Protein AF-A0A1Q6PUZ4-F1 (afdb_monomer_lite)

pLDDT: mean 75.25, std 16.0, range [45.25, 96.81]

Secondary structure (DSSP, 8-state):
--S-S-----------HHHHHHHHHHHHHHHHHHHHHHHHHHHHHHHHHB-HHHHHTT--SSS-SSB--HHHHHHHH-HHHHHHHHHHHHHHHHHHHHHHHHHHHHHHHHHHGGGS---TTS-----SSS--SSSSTTS--

Sequence (141 aa):
MAKKEAEVHGIRIKETRADRTFNVLNLIFWMIVLFITLYPLWLVLIASVSDPDAVLAGEVLFWPKGFSLMGYEAVFQHSELWQSYLNSIIYTVLGSALSVIVSLAAAYHHQSGRDAHHPPFAGGVPVLPYGLGRGIHHLLR

Foldseek 3Di:
DDDPPPCPPPPPPPQDPVNVVVVVVVVVVVVVVCCVVVQVVVLVVLCQQADVVCVVVVVSRPHHDHGDNVSVVVCVVDPVNVVVVVVVVVCVVVVVVVVVVVLVVLVVVLVVVVVPDDPPPPSPDPPPPDPDDDPCPVVPD

Structure (mmCIF, N/CA/C/O backbone):
data_AF-A0A1Q6PUZ4-F1
#
_entry.id   AF-A0A1Q6PUZ4-F1
#
loop_
_atom_site.group_PDB
_atom_site.id
_atom_site.type_symbol
_atom_site.label_atom_id
_atom_site.label_alt_id
_atom_site.label_comp_id
_atom_site.label_asym_id
_atom_site.label_entity_id
_atom_site.label_seq_id
_atom_site.pdbx_PDB_ins_code
_atom_site.Cartn_x
_atom_site.Cartn_y
_atom_site.Cartn_z
_atom_site.occupancy
_atom_site.B_iso_or_equiv
_atom_site.auth_seq_id
_atom_site.auth_comp_id
_atom_site.auth_asym_id
_atom_site.auth_atom_id
_atom_site.pdbx_PDB_model_num
ATOM 1 N N . MET A 1 1 ? 4.317 35.729 -43.020 1.00 45.25 1 MET A N 1
ATOM 2 C CA . MET A 1 1 ? 5.284 35.380 -41.956 1.00 45.25 1 MET A CA 1
ATOM 3 C C . MET A 1 1 ? 4.545 34.738 -40.768 1.00 45.25 1 MET A C 1
ATOM 5 O O . MET A 1 1 ? 4.806 35.059 -39.626 1.00 45.25 1 MET A O 1
ATOM 9 N N . ALA A 1 2 ? 3.442 34.011 -40.986 1.00 48.00 2 ALA A N 1
ATOM 10 C CA . ALA A 1 2 ? 3.404 32.613 -41.448 1.00 48.00 2 ALA A CA 1
ATOM 11 C C . ALA A 1 2 ? 3.943 31.670 -40.356 1.00 48.00 2 ALA A C 1
ATOM 13 O O . ALA A 1 2 ? 5.072 31.216 -40.439 1.00 48.00 2 ALA A O 1
ATOM 14 N N . LYS A 1 3 ? 3.222 31.485 -39.241 1.00 50.09 3 LYS A N 1
ATOM 15 C CA . LYS A 1 3 ? 2.253 30.379 -39.017 1.00 50.09 3 LYS A CA 1
ATOM 16 C C . LYS A 1 3 ? 2.786 28.957 -39.314 1.00 50.09 3 LYS A C 1
ATOM 18 O O . LYS A 1 3 ? 1.998 28.026 -39.399 1.00 50.09 3 LYS A O 1
ATOM 23 N N . LYS A 1 4 ? 4.100 28.783 -39.487 1.00 50.03 4 LYS A N 1
ATOM 24 C CA . LYS A 1 4 ? 4.721 27.534 -39.956 1.00 50.03 4 LYS A CA 1
ATOM 25 C C . LYS A 1 4 ? 5.570 26.813 -38.901 1.00 50.03 4 LYS A C 1
ATOM 27 O O . LYS A 1 4 ? 6.095 25.750 -39.188 1.00 50.03 4 LYS A O 1
ATOM 32 N N . GLU A 1 5 ? 5.663 27.344 -37.683 1.00 52.22 5 GLU A N 1
ATOM 33 C CA . GLU A 1 5 ? 6.452 26.734 -36.596 1.00 52.22 5 GLU A CA 1
ATOM 34 C C . GLU A 1 5 ? 5.611 25.880 -35.629 1.00 52.22 5 GLU A C 1
ATOM 36 O O . GLU A 1 5 ? 6.155 25.203 -34.766 1.00 52.22 5 GLU A O 1
ATOM 41 N N . ALA A 1 6 ? 4.282 25.861 -35.787 1.00 54.69 6 ALA A N 1
ATOM 42 C CA . ALA A 1 6 ? 3.367 25.120 -34.912 1.00 54.69 6 ALA A CA 1
ATOM 43 C C . ALA A 1 6 ? 2.948 23.744 -35.458 1.00 54.69 6 ALA A C 1
ATOM 45 O O . ALA A 1 6 ? 2.044 23.118 -34.913 1.00 54.69 6 ALA A O 1
ATOM 46 N N . GLU A 1 7 ? 3.583 23.256 -36.524 1.00 52.28 7 GLU A N 1
ATOM 47 C CA . GLU A 1 7 ? 3.402 21.874 -36.969 1.00 52.28 7 GLU A CA 1
ATOM 48 C C . GLU A 1 7 ? 4.551 21.027 -36.418 1.00 52.28 7 GLU A C 1
ATOM 50 O O . GLU A 1 7 ? 5.387 20.492 -37.144 1.00 52.28 7 GLU A O 1
ATOM 55 N N . VAL A 1 8 ? 4.592 20.933 -35.083 1.00 56.78 8 VAL A N 1
ATOM 56 C CA . VAL A 1 8 ? 5.233 19.810 -34.397 1.00 56.78 8 VAL A CA 1
ATOM 57 C C . VAL A 1 8 ? 4.693 18.570 -35.089 1.00 56.78 8 VAL A C 1
ATOM 59 O O . VAL A 1 8 ? 3.487 18.327 -35.051 1.00 56.78 8 VAL A O 1
ATOM 62 N N . HIS A 1 9 ? 5.572 17.855 -35.792 1.00 52.47 9 HIS A N 1
ATOM 63 C CA . HIS A 1 9 ? 5.291 16.592 -36.458 1.00 52.47 9 HIS A CA 1
ATOM 64 C C . HIS A 1 9 ? 4.789 15.591 -35.409 1.00 52.47 9 HIS A C 1
ATOM 66 O O . HIS A 1 9 ? 5.531 14.777 -34.865 1.00 52.47 9 HIS A O 1
ATOM 72 N N . GLY A 1 10 ? 3.502 15.684 -35.088 1.00 56.84 10 GLY A N 1
ATOM 73 C CA . GLY A 1 10 ? 2.773 14.662 -34.380 1.00 56.84 10 GLY A CA 1
ATOM 74 C C . GLY A 1 10 ? 2.713 13.495 -35.337 1.00 56.84 10 GLY A C 1
ATOM 75 O O . GLY A 1 10 ? 1.932 13.514 -36.288 1.00 56.84 10 GLY A O 1
ATOM 76 N N . ILE A 1 11 ? 3.579 12.510 -35.121 1.00 62.62 11 ILE A N 1
ATOM 77 C CA . ILE A 1 11 ? 3.507 11.236 -35.819 1.00 62.62 11 ILE A CA 1
ATOM 78 C C . ILE A 1 11 ? 2.120 10.666 -35.504 1.00 62.62 11 ILE A C 1
ATOM 80 O O . ILE A 1 11 ? 1.897 10.072 -34.453 1.00 62.62 11 ILE A O 1
ATOM 84 N N . ARG A 1 12 ? 1.148 10.887 -36.398 1.00 64.00 12 ARG A N 1
ATOM 85 C CA . ARG A 1 12 ? -0.123 10.165 -36.387 1.00 64.00 12 ARG A CA 1
ATOM 86 C C . ARG A 1 12 ? 0.198 8.753 -36.845 1.00 64.00 12 ARG A C 1
ATOM 88 O O . ARG A 1 12 ? 0.068 8.432 -38.025 1.00 64.00 12 ARG A O 1
ATOM 95 N N . ILE A 1 13 ? 0.660 7.930 -35.904 1.00 69.06 13 ILE A N 1
ATOM 96 C CA . ILE A 1 13 ? 0.709 6.482 -36.068 1.00 69.06 13 ILE A CA 1
ATOM 97 C C . ILE A 1 13 ? -0.725 6.074 -36.401 1.00 69.06 13 ILE A C 1
ATOM 99 O O . ILE A 1 13 ? -1.645 6.222 -35.595 1.00 69.06 13 ILE A O 1
ATOM 103 N N . LYS A 1 14 ? -0.946 5.673 -37.650 1.00 64.19 14 LYS A N 1
ATOM 104 C CA . LYS A 1 14 ? -2.245 5.187 -38.090 1.00 64.19 14 LYS A CA 1
ATOM 105 C C . LYS A 1 14 ? -2.391 3.811 -37.459 1.00 64.19 14 LYS A C 1
ATOM 107 O O . LYS A 1 14 ? -1.725 2.887 -37.903 1.00 64.19 14 LYS A O 1
ATOM 112 N N . GLU A 1 15 ? -3.202 3.715 -36.408 1.00 65.31 15 GLU A N 1
ATOM 113 C CA . GLU A 1 15 ? -3.478 2.452 -35.719 1.00 65.31 15 GLU A CA 1
ATOM 114 C C . GLU A 1 15 ? -3.809 1.375 -36.755 1.00 65.31 15 GLU A C 1
ATOM 116 O O . GLU A 1 15 ? -4.801 1.469 -37.494 1.00 65.31 15 GLU A O 1
ATOM 121 N N . THR A 1 16 ? -2.943 0.371 -36.849 1.00 81.00 16 THR A N 1
ATOM 122 C CA . THR A 1 16 ? -3.195 -0.790 -37.690 1.00 81.00 16 THR A CA 1
ATOM 123 C C . THR A 1 16 ? -4.389 -1.530 -37.091 1.00 81.00 16 THR A C 1
ATOM 125 O O . THR A 1 16 ? -4.614 -1.505 -35.882 1.00 81.00 16 THR A O 1
ATOM 128 N N . ARG A 1 17 ? -5.196 -2.222 -37.909 1.00 78.69 17 ARG A N 1
ATOM 129 C CA . ARG A 1 17 ? -6.310 -3.040 -37.380 1.00 78.69 17 ARG A CA 1
ATOM 130 C C . ARG A 1 17 ? -5.832 -4.040 -36.314 1.00 78.69 17 ARG A C 1
ATOM 132 O O . ARG A 1 17 ? -6.566 -4.302 -35.369 1.00 78.69 17 ARG A O 1
ATOM 139 N N . ALA A 1 18 ? -4.597 -4.523 -36.453 1.00 85.06 18 ALA A N 1
ATOM 140 C CA . ALA A 1 18 ? -3.907 -5.334 -35.458 1.00 85.06 18 ALA A CA 1
ATOM 141 C C . ALA A 1 18 ? -3.683 -4.585 -34.130 1.00 85.06 18 ALA A C 1
ATOM 143 O O . ALA A 1 18 ? -4.028 -5.129 -33.084 1.00 85.06 18 ALA A O 1
ATOM 144 N N . ASP A 1 19 ? -3.205 -3.336 -34.168 1.00 85.94 19 ASP A N 1
ATOM 145 C CA . ASP A 1 19 ? -2.965 -2.509 -32.973 1.00 85.94 19 ASP A CA 1
ATOM 146 C C . ASP A 1 19 ? -4.263 -2.274 -32.193 1.00 85.94 19 ASP A C 1
ATOM 148 O O . ASP A 1 19 ? -4.310 -2.465 -30.979 1.00 85.94 19 ASP A O 1
ATOM 152 N N . ARG A 1 20 ? -5.363 -1.975 -32.899 1.00 85.44 20 ARG A N 1
ATOM 153 C CA . ARG A 1 20 ? -6.673 -1.777 -32.263 1.00 85.44 20 ARG A CA 1
ATOM 154 C C . ARG A 1 20 ? -7.191 -3.055 -31.599 1.00 85.44 20 ARG A C 1
ATOM 156 O O . ARG A 1 20 ? -7.692 -2.992 -30.479 1.00 85.44 20 ARG A O 1
ATOM 163 N N . THR A 1 21 ? -7.093 -4.207 -32.265 1.00 89.88 21 THR A N 1
ATOM 164 C CA . THR A 1 21 ? -7.512 -5.492 -31.677 1.00 89.88 21 THR A CA 1
ATOM 165 C C . THR A 1 21 ? -6.643 -5.861 -30.478 1.00 89.88 21 THR A C 1
ATOM 167 O O . THR A 1 21 ? -7.178 -6.269 -29.449 1.00 89.88 21 THR A O 1
ATOM 170 N N . PHE A 1 22 ? -5.326 -5.668 -30.571 1.00 91.25 22 PHE A N 1
ATOM 171 C CA . PHE A 1 22 ? -4.403 -5.902 -29.465 1.00 91.25 22 PHE A CA 1
ATOM 172 C C . PHE A 1 22 ? -4.717 -5.004 -28.264 1.00 91.25 22 PHE A C 1
ATOM 174 O O . PHE A 1 22 ? -4.795 -5.489 -27.138 1.00 91.25 22 PHE A O 1
ATOM 181 N N . ASN A 1 23 ? -4.983 -3.717 -28.498 1.00 91.50 23 ASN A N 1
ATOM 182 C CA . ASN A 1 23 ? -5.312 -2.775 -27.436 1.00 91.50 23 ASN A CA 1
ATOM 183 C C . ASN A 1 23 ? -6.636 -3.131 -26.736 1.00 91.50 23 ASN A C 1
ATOM 185 O O . ASN A 1 23 ? -6.711 -3.108 -25.511 1.00 91.50 23 ASN A O 1
ATOM 189 N N . VAL A 1 24 ? -7.664 -3.546 -27.488 1.00 94.00 24 VAL A N 1
ATOM 190 C CA . VAL A 1 24 ? -8.938 -4.012 -26.909 1.00 94.00 24 VAL A CA 1
ATOM 191 C C . VAL A 1 24 ? -8.745 -5.282 -26.077 1.00 94.00 24 VAL A C 1
ATOM 193 O O . VAL A 1 24 ? -9.264 -5.363 -24.967 1.00 94.00 24 VAL A O 1
ATOM 196 N N . LEU A 1 25 ? -7.980 -6.259 -26.572 1.00 95.25 25 LEU A N 1
ATOM 197 C CA . LEU A 1 25 ? -7.683 -7.483 -25.820 1.00 95.25 25 LEU A CA 1
ATOM 198 C C . LEU A 1 25 ? -6.898 -7.186 -24.538 1.00 95.25 25 LEU A C 1
ATOM 200 O O . LEU A 1 25 ? -7.239 -7.706 -23.479 1.00 95.25 25 LEU A O 1
ATOM 204 N N . ASN A 1 26 ? -5.892 -6.315 -24.617 1.00 95.12 26 ASN A N 1
ATOM 205 C CA . ASN A 1 26 ? -5.122 -5.873 -23.461 1.00 95.12 26 ASN A CA 1
ATOM 206 C C . ASN A 1 26 ? -6.007 -5.131 -22.447 1.00 95.12 26 ASN A C 1
ATOM 208 O O . ASN A 1 26 ? -5.919 -5.391 -21.252 1.00 95.12 26 ASN A O 1
ATOM 212 N N . LEU A 1 27 ? -6.910 -4.260 -22.905 1.00 95.06 27 LEU A N 1
ATOM 213 C CA . LEU A 1 27 ? -7.863 -3.580 -22.030 1.00 95.06 27 LEU A CA 1
ATOM 214 C C . LEU A 1 27 ? -8.770 -4.581 -21.304 1.00 95.06 27 LEU A C 1
ATOM 216 O O . LEU A 1 27 ? -8.934 -4.482 -20.093 1.00 95.06 27 LEU A O 1
ATOM 220 N N . ILE A 1 28 ? -9.323 -5.566 -22.018 1.00 96.44 28 ILE A N 1
ATOM 221 C CA . ILE A 1 28 ? -10.149 -6.622 -21.414 1.00 96.44 28 ILE A CA 1
ATOM 222 C C . ILE A 1 28 ? -9.337 -7.419 -20.387 1.00 96.44 28 ILE A C 1
ATOM 224 O O . ILE A 1 28 ? -9.830 -7.685 -19.293 1.00 96.44 28 ILE A O 1
ATOM 228 N N . PHE A 1 29 ? -8.086 -7.755 -20.703 1.00 96.25 29 PHE A N 1
ATOM 229 C CA . PHE A 1 29 ? -7.186 -8.435 -19.776 1.00 96.25 29 PHE A CA 1
ATOM 230 C C . PHE A 1 29 ? -6.981 -7.628 -18.485 1.00 96.25 29 PHE A C 1
ATOM 232 O O . PHE A 1 29 ? -7.201 -8.158 -17.395 1.00 96.25 29 PHE A O 1
ATOM 239 N N . TRP A 1 30 ? -6.656 -6.335 -18.587 1.00 96.00 30 TRP A N 1
ATOM 240 C CA . TRP A 1 30 ? -6.512 -5.463 -17.417 1.00 96.00 30 TRP A CA 1
ATOM 241 C C . TRP A 1 30 ? -7.814 -5.308 -16.628 1.00 96.00 30 TRP A C 1
ATOM 243 O O . TRP A 1 30 ? -7.776 -5.314 -15.400 1.00 96.00 30 TRP A O 1
ATOM 253 N N . MET A 1 31 ? -8.966 -5.238 -17.303 1.00 96.06 31 MET A N 1
ATOM 254 C CA . MET A 1 31 ? -10.274 -5.211 -16.640 1.00 96.06 31 MET A CA 1
ATOM 255 C C . MET A 1 31 ? -10.519 -6.486 -15.823 1.00 96.06 31 MET A C 1
ATOM 257 O O . MET A 1 31 ? -10.957 -6.401 -14.680 1.00 96.06 31 MET A O 1
ATOM 261 N N . ILE A 1 32 ? -10.202 -7.665 -16.363 1.00 96.06 32 ILE A N 1
ATOM 262 C CA . ILE A 1 32 ? -10.350 -8.939 -15.642 1.00 96.06 32 ILE A CA 1
ATOM 263 C C . ILE A 1 32 ? -9.432 -8.977 -14.414 1.00 96.06 32 ILE A C 1
ATOM 265 O O . ILE A 1 32 ? -9.886 -9.300 -13.317 1.00 96.06 32 ILE A O 1
ATOM 269 N N . VAL A 1 33 ? -8.159 -8.603 -14.572 1.00 95.62 33 VAL A N 1
ATOM 270 C CA . VAL A 1 33 ? -7.192 -8.543 -13.461 1.00 95.62 33 VAL A CA 1
ATOM 271 C C . VAL A 1 33 ? -7.660 -7.574 -12.370 1.00 95.62 33 VAL A C 1
ATOM 273 O O . VAL A 1 33 ? -7.569 -7.885 -11.178 1.00 95.62 33 VAL A O 1
ATOM 276 N N . LEU A 1 34 ? -8.220 -6.426 -12.759 1.00 95.56 34 LEU A N 1
ATOM 277 C CA . LEU A 1 34 ? -8.802 -5.468 -11.826 1.00 95.56 34 LEU A CA 1
ATOM 278 C C . LEU A 1 34 ? -9.947 -6.100 -11.029 1.00 95.56 34 LEU A C 1
ATOM 280 O O . LEU A 1 34 ? -9.946 -6.012 -9.809 1.00 95.56 34 LEU A O 1
ATOM 284 N N . PHE A 1 35 ? -10.891 -6.786 -11.676 1.00 94.94 35 PHE A N 1
ATOM 285 C CA . PHE A 1 35 ? -12.000 -7.433 -10.966 1.00 94.94 35 PHE A CA 1
ATOM 286 C C . PHE A 1 35 ? -11.530 -8.529 -10.001 1.00 94.94 35 PHE A C 1
ATOM 288 O O . PHE A 1 35 ? -12.029 -8.601 -8.878 1.00 94.94 35 PHE A O 1
ATOM 295 N N . ILE A 1 36 ? -10.550 -9.344 -10.401 1.00 94.81 36 ILE A N 1
ATOM 296 C CA . ILE A 1 36 ? -10.000 -10.419 -9.558 1.00 94.81 36 ILE A CA 1
ATOM 297 C C . ILE A 1 36 ? -9.332 -9.856 -8.299 1.00 94.81 36 ILE A C 1
ATOM 299 O O . ILE A 1 36 ? -9.449 -10.448 -7.231 1.00 94.81 36 ILE A O 1
ATOM 303 N N . THR A 1 37 ? -8.642 -8.720 -8.405 1.00 93.25 37 THR A N 1
ATOM 304 C CA . THR A 1 37 ? -7.968 -8.088 -7.258 1.00 93.25 37 THR A CA 1
ATOM 305 C C . THR A 1 37 ? -8.912 -7.227 -6.418 1.00 93.25 37 THR A C 1
ATOM 307 O O . THR A 1 37 ? -8.782 -7.188 -5.196 1.00 93.25 37 THR A O 1
ATOM 310 N N . LEU A 1 38 ? -9.900 -6.578 -7.039 1.00 92.62 38 LEU A N 1
ATOM 311 C CA . LEU A 1 38 ? -10.858 -5.712 -6.355 1.00 92.62 38 LEU A CA 1
ATOM 312 C C . LEU A 1 38 ? -11.897 -6.505 -5.552 1.00 92.62 38 LEU A C 1
ATOM 314 O O . LEU A 1 38 ? -12.308 -6.049 -4.489 1.00 92.62 38 LEU A O 1
ATOM 318 N N . TYR A 1 39 ? -12.299 -7.693 -6.016 1.00 86.75 39 TYR A N 1
ATOM 319 C CA . TYR A 1 39 ? -13.268 -8.542 -5.315 1.00 86.75 39 TYR A CA 1
ATOM 320 C C . TYR A 1 39 ? -12.859 -8.902 -3.869 1.00 86.75 39 TYR A C 1
ATOM 322 O O . TYR A 1 39 ? -13.635 -8.616 -2.955 1.00 86.75 39 TYR A O 1
ATOM 330 N N . PRO A 1 40 ? -11.660 -9.460 -3.596 1.00 88.12 40 PRO A N 1
ATOM 331 C CA . PRO A 1 40 ? -11.241 -9.745 -2.225 1.00 88.12 40 PRO A CA 1
ATOM 332 C C . PRO A 1 40 ? -11.042 -8.468 -1.397 1.00 88.12 40 PRO A C 1
ATOM 334 O O . PRO A 1 40 ? -11.374 -8.461 -0.216 1.00 88.12 40 PRO A O 1
ATOM 337 N N . LEU A 1 41 ? -10.571 -7.370 -2.003 1.00 88.25 41 LEU A N 1
ATOM 338 C CA . LEU A 1 41 ? -10.469 -6.066 -1.332 1.00 88.25 41 LEU A CA 1
ATOM 339 C C . LEU A 1 41 ? -11.838 -5.565 -0.854 1.00 88.25 41 LEU A C 1
ATOM 341 O O . LEU A 1 41 ? -11.971 -5.110 0.279 1.00 88.25 41 LEU A O 1
ATOM 345 N N . TRP A 1 42 ? -12.861 -5.688 -1.699 1.00 85.94 42 TRP A N 1
ATOM 346 C CA . TRP A 1 42 ? -14.233 -5.323 -1.366 1.00 85.94 42 TRP A CA 1
ATOM 347 C C . TRP A 1 42 ? -14.782 -6.154 -0.202 1.00 85.94 42 TRP A C 1
ATOM 349 O O . TRP A 1 42 ? -15.362 -5.595 0.727 1.00 85.94 42 TRP A O 1
ATOM 359 N N . LEU A 1 43 ? -14.540 -7.468 -0.199 1.00 84.19 43 LEU A N 1
ATOM 360 C CA . LEU A 1 43 ? -14.942 -8.341 0.907 1.00 84.19 43 LEU A CA 1
ATOM 361 C C . LEU A 1 43 ? -14.264 -7.955 2.226 1.00 84.19 43 LEU A C 1
ATOM 363 O O . LEU A 1 43 ? -14.936 -7.899 3.252 1.00 84.19 43 LEU A O 1
ATOM 367 N N . VAL A 1 44 ? -12.965 -7.637 2.203 1.00 84.50 44 VAL A N 1
ATOM 368 C CA . VAL A 1 44 ? -12.230 -7.197 3.401 1.00 84.50 44 VAL A CA 1
ATOM 369 C C . VAL A 1 44 ? -12.792 -5.882 3.948 1.00 84.50 44 VAL A C 1
ATOM 371 O O . VAL A 1 44 ? -12.936 -5.753 5.160 1.00 84.50 44 VAL A O 1
ATOM 374 N N . LEU A 1 45 ? -13.163 -4.931 3.082 1.00 83.50 45 LEU A N 1
ATOM 375 C CA . LEU A 1 45 ? -13.765 -3.658 3.500 1.00 83.50 45 LEU A CA 1
ATOM 376 C C . LEU A 1 45 ? -15.154 -3.830 4.122 1.00 83.50 45 LEU A C 1
ATOM 378 O O . LEU A 1 45 ? -15.473 -3.181 5.115 1.00 83.50 45 LEU A O 1
ATOM 382 N N . ILE A 1 46 ? -15.997 -4.693 3.552 1.00 80.75 46 ILE A N 1
ATOM 383 C CA . ILE A 1 46 ? -17.317 -4.959 4.135 1.00 80.75 46 ILE A CA 1
ATOM 384 C C . ILE A 1 46 ? -17.159 -5.711 5.460 1.00 80.75 46 ILE A C 1
ATOM 386 O O . ILE A 1 46 ? -17.826 -5.371 6.438 1.00 80.75 46 ILE A O 1
ATOM 390 N N . ALA A 1 47 ? -16.262 -6.697 5.514 1.00 79.00 47 ALA A N 1
ATOM 391 C CA . ALA A 1 47 ? -15.985 -7.452 6.729 1.00 79.00 47 ALA A CA 1
ATOM 392 C C . ALA A 1 47 ? -15.408 -6.568 7.845 1.00 79.00 47 ALA A C 1
ATOM 394 O O . ALA A 1 47 ? -15.769 -6.759 8.998 1.00 79.00 47 ALA A O 1
ATOM 395 N N . SER A 1 48 ? -14.576 -5.568 7.529 1.00 78.00 4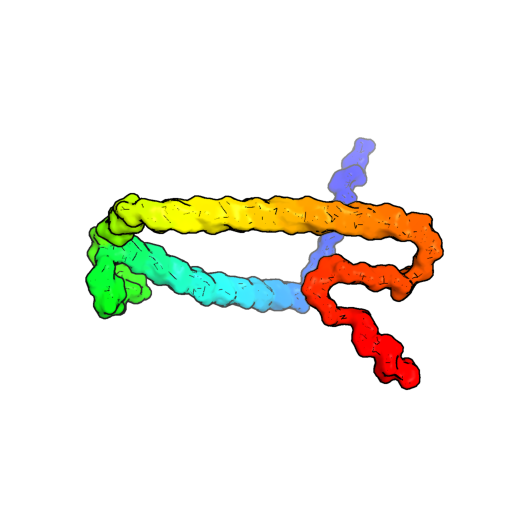8 SER A N 1
ATOM 396 C CA . SER A 1 48 ? -13.988 -4.690 8.550 1.00 78.00 48 SER A CA 1
ATOM 397 C C . SER A 1 48 ? -15.000 -3.757 9.221 1.00 78.00 48 SER A C 1
ATOM 399 O O . SER A 1 48 ? -14.747 -3.285 10.322 1.00 78.00 48 SER A O 1
ATOM 401 N N . VAL A 1 49 ? -16.129 -3.475 8.564 1.00 76.44 49 VAL A N 1
ATOM 402 C CA . VAL A 1 49 ? -17.205 -2.596 9.065 1.00 76.44 49 VAL A CA 1
ATOM 403 C C . VAL A 1 49 ? -18.385 -3.395 9.648 1.00 76.44 49 VAL A C 1
ATOM 405 O O . VAL A 1 49 ? -19.268 -2.832 10.302 1.00 76.44 49 VAL A O 1
ATOM 408 N N . SER A 1 50 ? -18.421 -4.705 9.398 1.00 75.75 50 SER A N 1
ATOM 409 C CA . SER A 1 50 ? -19.486 -5.592 9.867 1.00 75.75 50 SER A CA 1
ATOM 410 C C . SER A 1 50 ? -19.173 -6.163 11.248 1.00 75.75 50 SER A C 1
ATOM 412 O O . SER A 1 50 ? -18.019 -6.215 11.671 1.00 75.75 50 SER A O 1
ATOM 414 N N . ASP A 1 51 ? -20.210 -6.613 11.948 1.00 73.06 51 ASP A N 1
ATOM 415 C CA . ASP A 1 51 ? -20.051 -7.243 13.255 1.00 73.06 51 ASP A CA 1
ATOM 416 C C . ASP A 1 51 ? -19.174 -8.515 13.185 1.00 73.06 51 ASP A C 1
ATOM 418 O O . ASP A 1 51 ? -19.407 -9.351 12.303 1.00 73.06 51 ASP A O 1
ATOM 422 N N . PRO A 1 52 ? -18.174 -8.688 14.078 1.00 67.25 52 PRO A N 1
ATOM 423 C CA . PRO A 1 52 ? -17.288 -9.852 14.069 1.00 67.25 52 PRO A CA 1
ATOM 424 C C . PRO A 1 52 ? -18.044 -11.184 14.084 1.00 67.25 52 PRO A C 1
ATOM 426 O O . PRO A 1 52 ? -17.649 -12.114 13.379 1.00 67.25 52 PRO A O 1
ATOM 429 N N . ASP A 1 53 ? -19.160 -11.266 14.815 1.00 68.12 53 ASP A N 1
ATOM 430 C CA . ASP A 1 53 ? -19.966 -12.487 14.906 1.00 68.12 53 ASP A CA 1
ATOM 431 C C . ASP A 1 53 ? -20.704 -12.771 13.586 1.00 68.12 53 ASP A C 1
ATOM 433 O O . ASP A 1 53 ? -20.813 -13.923 13.157 1.00 68.12 53 ASP A O 1
ATOM 437 N N . ALA A 1 54 ? -21.139 -11.723 12.876 1.00 63.97 54 ALA A N 1
ATOM 438 C CA . ALA A 1 54 ? -21.767 -11.833 11.558 1.00 63.97 54 ALA A CA 1
ATOM 439 C C . ALA A 1 54 ? -20.758 -12.187 10.447 1.00 63.97 54 ALA A C 1
ATOM 441 O O . ALA A 1 54 ? -21.102 -12.901 9.500 1.00 63.97 54 ALA A O 1
ATOM 442 N N . VAL A 1 55 ? -19.504 -11.731 10.571 1.00 68.12 55 VAL A N 1
ATOM 443 C CA . VAL A 1 55 ? -18.394 -12.103 9.676 1.00 68.12 55 VAL A CA 1
ATOM 444 C C . VAL A 1 55 ? -18.007 -13.570 9.875 1.00 68.12 55 VAL A C 1
ATOM 446 O O . VAL A 1 55 ? -17.868 -14.299 8.892 1.00 68.12 55 VAL A O 1
ATOM 449 N N . LEU A 1 56 ? -17.891 -14.029 11.127 1.00 64.69 56 LEU A N 1
ATOM 450 C CA . LEU A 1 56 ? -17.576 -15.423 11.466 1.00 64.69 56 LEU A CA 1
ATOM 451 C C . LEU A 1 56 ? -18.688 -16.399 11.052 1.00 64.69 56 LEU A C 1
ATOM 453 O O . LEU A 1 56 ? -18.396 -17.527 10.657 1.00 64.69 56 LEU A O 1
ATOM 457 N N . ALA A 1 57 ? -19.947 -15.955 11.079 1.00 71.56 57 ALA A N 1
ATOM 458 C CA . ALA A 1 57 ? -21.094 -16.722 10.594 1.00 71.56 57 ALA A CA 1
ATOM 459 C C . ALA A 1 57 ? -21.164 -16.843 9.055 1.00 71.56 57 ALA A C 1
ATOM 461 O O . ALA A 1 57 ? -22.001 -17.580 8.536 1.00 71.56 57 ALA A O 1
ATOM 462 N N . GLY A 1 58 ? -20.297 -16.147 8.307 1.00 62.66 58 GLY A N 1
ATOM 463 C CA . GLY A 1 58 ? -20.227 -16.240 6.844 1.00 62.66 58 GLY A CA 1
ATOM 464 C C . GLY A 1 58 ? -21.378 -15.551 6.102 1.00 62.66 58 GLY A C 1
ATOM 465 O O . GLY A 1 58 ? -21.570 -15.789 4.911 1.00 62.66 58 GLY A O 1
ATOM 466 N N . GLU A 1 59 ? -22.150 -14.687 6.769 1.00 63.94 59 GLU A N 1
ATOM 467 C CA . GLU A 1 59 ? -23.318 -14.031 6.161 1.00 63.94 59 GLU A CA 1
ATOM 468 C C . GLU A 1 59 ? -22.977 -12.776 5.334 1.00 63.94 59 GLU A C 1
ATOM 470 O O . GLU A 1 59 ? -23.849 -12.195 4.677 1.00 63.94 59 GLU A O 1
ATOM 475 N N . VAL A 1 60 ? -21.711 -12.353 5.340 1.00 61.91 60 VAL A N 1
ATOM 476 C CA . VAL A 1 60 ? -21.236 -11.103 4.732 1.00 61.91 60 VAL A CA 1
ATOM 477 C C . VAL A 1 60 ? -20.683 -11.370 3.324 1.00 61.91 60 VAL A C 1
ATOM 479 O O . VAL A 1 60 ? -19.480 -11.336 3.090 1.00 61.91 60 VAL A O 1
ATOM 482 N N . LEU A 1 61 ? -21.572 -11.695 2.376 1.00 61.81 61 LEU A N 1
ATOM 483 C CA . LEU A 1 61 ? -21.183 -12.051 0.995 1.00 61.81 61 LEU A CA 1
ATOM 484 C C . LEU A 1 61 ? -21.258 -10.885 -0.003 1.00 61.81 61 LEU A C 1
ATOM 486 O O . LEU A 1 61 ? -20.432 -10.795 -0.905 1.00 61.81 61 LEU A O 1
ATOM 490 N N . PHE A 1 62 ? -22.241 -9.992 0.141 1.00 59.03 62 PHE A N 1
ATOM 491 C CA . PHE A 1 62 ? -22.429 -8.855 -0.775 1.00 59.03 62 PHE A CA 1
ATOM 492 C C . PHE A 1 62 ? -22.822 -7.550 -0.073 1.00 59.03 62 PHE A C 1
ATOM 494 O O . PHE A 1 62 ? -22.578 -6.487 -0.638 1.00 59.03 62 PHE A O 1
ATOM 501 N N . TRP A 1 63 ? -23.373 -7.609 1.149 1.00 62.59 63 TRP A N 1
ATOM 502 C CA . TRP A 1 63 ? -23.704 -6.427 1.947 1.00 62.59 63 TRP A CA 1
ATOM 503 C C . TRP A 1 63 ? -23.330 -6.547 3.423 1.00 62.59 63 TRP A C 1
ATOM 505 O O . TRP A 1 63 ? -23.411 -7.652 3.964 1.00 6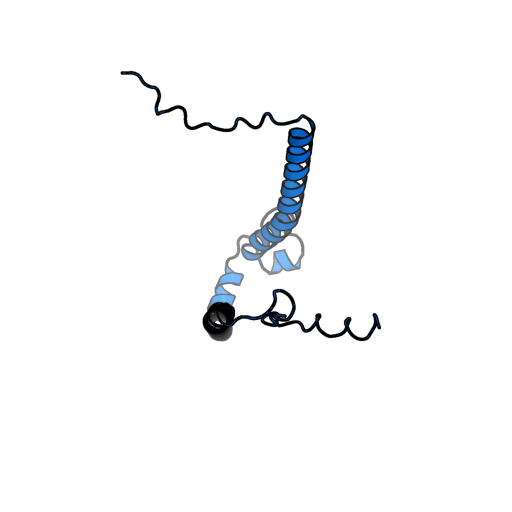2.59 63 TRP A O 1
ATOM 515 N N . PRO A 1 64 ? -22.940 -5.426 4.071 1.00 61.50 64 PRO A N 1
ATOM 516 C CA . PRO A 1 64 ? -22.628 -5.415 5.491 1.00 61.50 64 PRO A CA 1
ATOM 517 C C . PRO A 1 64 ? -23.884 -5.763 6.283 1.00 61.50 64 PRO A C 1
ATOM 519 O O . PRO A 1 64 ? -24.936 -5.140 6.111 1.00 61.50 64 PRO A O 1
ATOM 522 N N . LYS A 1 65 ? -23.776 -6.767 7.151 1.00 62.00 65 LYS A N 1
ATOM 523 C CA . LYS A 1 65 ? -24.836 -7.141 8.085 1.00 62.00 65 LYS A CA 1
ATOM 524 C C . LYS A 1 65 ? -24.411 -6.740 9.489 1.00 62.00 65 LYS A C 1
ATOM 526 O O . LYS A 1 65 ? -23.481 -7.318 10.036 1.00 62.00 65 LYS A O 1
ATOM 531 N N . GLY A 1 66 ? -25.111 -5.748 10.041 1.00 65.19 66 GLY A N 1
ATOM 532 C CA . GLY A 1 66 ? -24.791 -5.149 11.338 1.00 65.19 66 GLY A CA 1
ATOM 533 C C . GLY A 1 66 ? -23.579 -4.226 11.237 1.00 65.19 66 GLY A C 1
ATOM 534 O O . GLY A 1 66 ? -22.456 -4.688 11.090 1.00 65.19 66 GLY A O 1
ATOM 535 N N . PHE A 1 67 ? -23.803 -2.913 11.286 1.00 65.69 67 PHE A N 1
ATOM 536 C CA . PHE A 1 67 ? -22.715 -1.936 11.341 1.00 65.69 67 PHE A CA 1
ATOM 537 C C . PHE A 1 67 ? -22.133 -1.934 12.757 1.00 65.69 67 PHE A C 1
ATOM 539 O O . PHE A 1 67 ? -22.830 -1.552 13.697 1.00 65.69 67 PHE A O 1
ATOM 546 N N . SER A 1 68 ? -20.881 -2.363 12.909 1.00 72.81 68 SER A N 1
ATOM 547 C CA . SER A 1 68 ? -20.216 -2.458 14.209 1.00 72.81 68 SER A CA 1
ATOM 548 C C . SER A 1 68 ? -18.782 -1.952 14.101 1.00 72.81 68 SER A C 1
ATOM 550 O O . SER A 1 68 ? -18.014 -2.379 13.245 1.00 72.81 68 SER A O 1
ATOM 552 N N . LEU A 1 69 ? -18.415 -1.016 14.978 1.00 74.56 69 LEU A N 1
ATOM 553 C CA . LEU A 1 69 ? -17.069 -0.436 15.046 1.00 74.56 69 LEU A CA 1
ATOM 554 C C . LEU A 1 69 ? -16.206 -1.073 16.150 1.00 74.56 69 LEU A C 1
ATOM 556 O O . LEU A 1 69 ? -15.066 -0.653 16.346 1.00 74.56 69 LEU A O 1
ATOM 560 N N . MET A 1 70 ? -16.710 -2.109 16.838 1.00 75.00 70 MET A N 1
ATOM 561 C CA . MET A 1 70 ? -15.981 -2.805 17.911 1.00 75.00 70 MET A CA 1
ATOM 562 C C . MET A 1 70 ? -14.640 -3.373 17.438 1.00 75.00 70 MET A C 1
ATOM 564 O O . MET A 1 70 ? -13.657 -3.313 18.173 1.00 75.00 70 MET A O 1
ATOM 568 N N . GLY A 1 71 ? -14.571 -3.879 16.201 1.00 72.75 71 GLY A N 1
ATOM 569 C CA . GLY A 1 71 ? -13.325 -4.399 15.633 1.00 72.75 71 GLY A CA 1
ATOM 570 C C . GLY A 1 71 ? -12.226 -3.336 15.529 1.00 72.75 71 GLY A C 1
ATOM 571 O O . GLY A 1 71 ? -11.066 -3.617 15.819 1.00 72.75 71 GLY A O 1
ATOM 572 N N . TYR A 1 72 ? -12.585 -2.095 15.191 1.00 77.69 72 TYR A N 1
ATOM 573 C CA . TYR A 1 72 ? -11.629 -0.988 15.151 1.00 77.69 72 TYR A CA 1
ATOM 574 C C . TYR A 1 72 ? -11.203 -0.553 16.554 1.00 77.69 72 TYR A C 1
ATOM 576 O O . TYR A 1 72 ? -10.018 -0.316 16.779 1.00 77.69 72 TYR A O 1
ATOM 584 N N . GLU A 1 73 ? -12.136 -0.483 17.506 1.00 78.25 73 GLU A N 1
ATOM 585 C CA . GLU A 1 73 ? -11.822 -0.117 18.891 1.00 78.25 73 GLU A CA 1
ATOM 586 C C . GLU A 1 73 ? -10.858 -1.119 19.544 1.00 78.25 73 GLU A C 1
ATOM 588 O O . GLU A 1 73 ? -9.883 -0.706 20.173 1.00 78.25 73 GLU A O 1
ATOM 593 N N . ALA A 1 74 ? -11.047 -2.421 19.300 1.00 80.81 74 ALA A N 1
ATOM 594 C CA . ALA A 1 74 ? -10.123 -3.458 19.752 1.00 80.81 74 ALA A CA 1
ATOM 595 C C . ALA A 1 74 ? -8.695 -3.231 19.219 1.00 80.81 74 ALA A C 1
ATOM 597 O O . ALA A 1 74 ? -7.733 -3.277 19.983 1.00 80.81 74 ALA A O 1
ATOM 598 N N . VAL A 1 75 ? -8.538 -2.897 17.931 1.00 82.44 75 VAL A N 1
ATOM 599 C CA . VAL A 1 75 ? -7.220 -2.615 17.328 1.00 82.44 75 VAL A CA 1
ATOM 600 C C . VAL A 1 75 ? -6.529 -1.421 17.995 1.00 82.44 75 VAL A C 1
ATOM 602 O O . VAL A 1 75 ? -5.321 -1.472 18.227 1.00 82.44 75 VAL A O 1
ATOM 605 N N . PHE A 1 76 ? -7.270 -0.366 18.346 1.00 81.88 76 PHE A N 1
ATOM 606 C CA . PHE A 1 76 ? -6.700 0.811 19.013 1.00 81.88 76 PHE A CA 1
ATOM 607 C C . PHE A 1 76 ? -6.331 0.570 20.484 1.00 81.88 76 PHE A C 1
ATOM 609 O O . PHE A 1 76 ? -5.432 1.237 20.996 1.00 81.88 76 PHE A O 1
ATOM 616 N N . GLN A 1 77 ? -6.982 -0.375 21.166 1.00 86.75 77 GLN A N 1
ATOM 617 C CA . GLN A 1 77 ? -6.664 -0.722 22.557 1.00 86.75 77 GLN A CA 1
ATOM 618 C C . GLN A 1 77 ? -5.392 -1.579 22.689 1.00 86.75 77 GLN A C 1
ATOM 620 O O . GLN A 1 77 ? -4.754 -1.586 23.745 1.00 86.75 77 GLN A O 1
ATOM 625 N N . HIS A 1 78 ? -4.977 -2.274 21.627 1.00 83.94 78 HIS A N 1
ATOM 626 C CA . HIS A 1 78 ? -3.790 -3.128 21.641 1.00 83.94 78 HIS A CA 1
ATOM 627 C C . HIS A 1 78 ? -2.498 -2.338 21.366 1.00 83.94 78 HIS A C 1
ATOM 629 O O . HIS A 1 78 ? -2.062 -2.175 20.226 1.00 83.94 78 HIS A O 1
ATOM 635 N N . SER A 1 79 ? -1.829 -1.897 22.435 1.00 81.69 79 SER A N 1
ATOM 636 C CA . SER A 1 79 ? -0.568 -1.135 22.371 1.00 81.69 79 SER A CA 1
ATOM 637 C C . SER A 1 79 ? 0.587 -1.879 21.680 1.00 81.69 79 SER A C 1
ATOM 639 O O . SER A 1 79 ? 1.437 -1.248 21.047 1.00 81.69 79 SER A O 1
ATOM 641 N N . GLU A 1 80 ? 0.607 -3.213 21.742 1.00 86.38 80 GLU A N 1
ATOM 642 C CA . GLU A 1 80 ? 1.598 -4.057 21.060 1.00 86.38 80 GLU A CA 1
ATOM 643 C C . GLU A 1 80 ? 1.516 -3.941 19.529 1.00 86.38 80 GLU A C 1
ATOM 645 O O . GLU A 1 80 ? 2.551 -3.925 18.854 1.00 86.38 80 GLU A O 1
ATOM 650 N N . LEU A 1 81 ? 0.307 -3.780 18.970 1.00 88.75 81 LEU A N 1
ATOM 651 C CA . LEU A 1 81 ? 0.121 -3.586 17.527 1.00 88.75 81 LEU A CA 1
ATOM 652 C C . LEU A 1 81 ? 0.812 -2.305 17.060 1.00 88.75 81 LEU A C 1
ATOM 654 O O . LEU A 1 81 ? 1.465 -2.299 16.017 1.00 88.75 81 LEU A O 1
ATOM 658 N N . TRP A 1 82 ? 0.733 -1.237 17.856 1.00 88.69 82 TRP A N 1
ATOM 659 C CA . TRP A 1 82 ? 1.359 0.039 17.522 1.00 88.69 82 TRP A CA 1
ATOM 660 C C . TRP A 1 82 ? 2.887 -0.038 17.538 1.00 88.69 82 TRP A C 1
ATOM 662 O O . TRP A 1 82 ? 3.545 0.456 16.621 1.00 88.69 82 TRP A O 1
ATOM 672 N N . GLN A 1 83 ? 3.463 -0.707 18.542 1.00 90.88 83 GLN A N 1
ATOM 673 C CA . GLN A 1 83 ? 4.913 -0.909 18.619 1.00 90.88 83 GLN A CA 1
ATOM 674 C C . GLN A 1 83 ? 5.428 -1.754 17.445 1.00 90.88 83 GLN A C 1
ATOM 676 O O . GLN A 1 83 ? 6.427 -1.404 16.817 1.00 90.88 83 GLN A O 1
ATOM 681 N N . SER A 1 84 ? 4.721 -2.832 17.099 1.00 89.69 84 SER A N 1
ATOM 682 C CA . SER A 1 84 ? 5.061 -3.690 15.956 1.00 89.69 84 SER A CA 1
ATOM 683 C C . SER A 1 84 ? 4.954 -2.955 14.612 1.00 89.69 84 SER A C 1
ATOM 685 O O . SER A 1 84 ? 5.828 -3.083 13.744 1.00 89.69 84 SER A O 1
ATOM 687 N N . TYR A 1 85 ? 3.923 -2.122 14.452 1.00 92.38 85 TYR A N 1
ATOM 688 C CA . TYR A 1 85 ? 3.724 -1.310 13.255 1.00 92.38 85 TYR A CA 1
ATOM 689 C C . TYR A 1 85 ? 4.836 -0.266 13.086 1.00 92.38 85 TYR A C 1
ATOM 691 O O . TYR A 1 85 ? 5.425 -0.153 12.009 1.00 92.38 85 TYR A O 1
ATOM 699 N N . LEU A 1 86 ? 5.195 0.437 14.167 1.00 93.31 86 LEU A N 1
ATOM 700 C CA . LEU A 1 86 ? 6.311 1.387 14.171 1.00 93.31 86 LEU A CA 1
ATOM 701 C C . LEU A 1 86 ? 7.638 0.710 13.834 1.00 93.31 86 LEU A C 1
ATOM 703 O O . LEU A 1 86 ? 8.378 1.207 12.986 1.00 93.31 86 LEU A O 1
ATOM 707 N N . ASN A 1 87 ? 7.918 -0.444 14.439 1.00 94.62 87 ASN A N 1
ATOM 708 C CA . ASN A 1 87 ? 9.123 -1.207 14.136 1.00 94.62 87 ASN A CA 1
ATOM 709 C C . ASN A 1 87 ? 9.178 -1.574 12.645 1.00 94.62 87 ASN A C 1
ATOM 711 O O . ASN A 1 87 ? 10.182 -1.316 11.986 1.00 94.62 87 ASN A O 1
ATOM 715 N N . SER A 1 88 ? 8.084 -2.087 12.076 1.00 95.12 88 SER A N 1
ATOM 716 C CA . SER A 1 88 ? 8.003 -2.444 10.651 1.00 95.12 88 SER A CA 1
ATOM 717 C C . SER A 1 88 ? 8.278 -1.252 9.723 1.00 95.12 88 SER A C 1
ATOM 719 O O . SER A 1 88 ? 9.005 -1.383 8.733 1.00 95.12 88 SER A O 1
ATOM 721 N N . ILE A 1 89 ? 7.756 -0.067 10.057 1.00 96.31 89 ILE A N 1
ATOM 722 C CA . ILE A 1 89 ? 8.034 1.168 9.310 1.00 96.31 89 ILE A CA 1
ATOM 723 C C . ILE A 1 89 ? 9.518 1.531 9.399 1.00 96.31 89 ILE A C 1
ATOM 725 O O . ILE A 1 89 ? 10.143 1.824 8.382 1.00 96.31 89 ILE A O 1
ATOM 729 N N . ILE A 1 90 ? 10.105 1.476 10.594 1.00 96.19 90 ILE A N 1
ATOM 730 C CA . ILE A 1 90 ? 11.520 1.800 10.795 1.00 96.19 90 ILE A CA 1
ATOM 731 C C . ILE A 1 90 ? 12.404 0.866 9.957 1.00 96.19 90 ILE A C 1
ATOM 733 O O . ILE A 1 90 ? 13.267 1.345 9.222 1.00 96.19 90 ILE A O 1
ATOM 737 N N . TYR A 1 91 ? 12.162 -0.449 9.988 1.00 94.38 91 TYR A N 1
ATOM 738 C CA . TYR A 1 91 ? 12.946 -1.410 9.204 1.00 94.38 91 TYR A CA 1
ATOM 739 C C . TYR A 1 91 ? 12.769 -1.240 7.689 1.00 94.38 91 TYR A C 1
ATOM 741 O O . TYR A 1 91 ? 13.753 -1.325 6.955 1.00 94.38 91 TYR A O 1
ATOM 749 N N . THR A 1 92 ? 11.554 -0.972 7.201 1.00 95.69 92 THR A N 1
ATOM 750 C CA . THR A 1 92 ? 11.311 -0.780 5.757 1.00 95.69 92 THR A CA 1
ATOM 751 C C . THR A 1 92 ? 11.923 0.516 5.234 1.00 95.69 92 THR A C 1
ATOM 753 O O . THR A 1 92 ? 12.553 0.510 4.175 1.00 95.69 92 THR A O 1
ATOM 756 N N . VAL A 1 93 ? 11.809 1.616 5.982 1.00 96.81 93 VAL A N 1
ATOM 757 C CA . VAL A 1 93 ? 12.391 2.910 5.603 1.00 96.81 93 VAL A CA 1
ATOM 758 C C . VAL A 1 93 ? 13.913 2.860 5.662 1.00 96.81 93 VAL A C 1
ATOM 760 O O . VAL A 1 93 ? 14.567 3.199 4.676 1.00 96.81 93 VAL A O 1
ATOM 763 N N . LEU A 1 94 ? 14.490 2.401 6.778 1.00 96.69 94 LEU A N 1
ATOM 764 C CA . LEU A 1 94 ? 15.944 2.294 6.913 1.00 96.69 94 LEU A CA 1
ATOM 765 C C . LEU A 1 94 ? 16.525 1.290 5.914 1.00 96.69 94 LEU A C 1
ATOM 767 O O . LEU A 1 94 ? 17.544 1.577 5.291 1.00 96.69 94 LEU A O 1
ATOM 771 N N . GLY A 1 95 ? 15.862 0.148 5.714 1.00 94.00 95 GLY A N 1
ATOM 772 C CA . GLY A 1 95 ? 16.276 -0.865 4.748 1.00 94.00 95 GLY A CA 1
ATOM 773 C C . GLY A 1 95 ? 16.252 -0.347 3.311 1.00 94.00 95 GLY A C 1
ATOM 774 O O . GLY A 1 95 ? 17.230 -0.516 2.585 1.00 94.00 95 GLY A O 1
ATOM 775 N N . SER A 1 96 ? 15.181 0.344 2.910 1.00 95.56 96 SER A N 1
ATOM 776 C CA . SER A 1 96 ? 15.075 0.956 1.580 1.00 95.56 96 SER A CA 1
ATOM 777 C C . SER A 1 96 ? 16.114 2.062 1.377 1.00 95.56 96 SER A C 1
ATOM 779 O O . SER A 1 96 ? 16.842 2.051 0.384 1.00 95.56 96 SER A O 1
ATOM 781 N N . ALA A 1 97 ? 16.259 2.974 2.344 1.00 96.19 97 ALA A N 1
ATOM 782 C CA . ALA A 1 97 ? 17.238 4.055 2.276 1.00 96.19 97 ALA A CA 1
ATOM 783 C C . ALA A 1 97 ? 18.669 3.511 2.157 1.00 96.19 97 ALA A C 1
ATOM 785 O O . ALA A 1 97 ? 19.421 3.927 1.275 1.00 96.19 97 ALA A O 1
ATOM 786 N N . LEU A 1 98 ? 19.027 2.531 2.990 1.00 95.38 98 LEU A N 1
ATOM 787 C CA . LEU A 1 98 ? 20.331 1.880 2.932 1.00 95.38 98 LEU A CA 1
ATOM 788 C C . LEU A 1 98 ? 20.534 1.149 1.598 1.00 95.38 98 LEU A C 1
ATOM 790 O O . LEU A 1 98 ? 21.589 1.291 0.983 1.00 95.38 98 LEU A O 1
ATOM 794 N N . SER A 1 99 ? 19.518 0.428 1.113 1.00 92.50 99 SER A N 1
ATOM 795 C CA . SER A 1 99 ? 19.552 -0.261 -0.182 1.00 92.50 99 SER A CA 1
ATOM 796 C C . SER A 1 99 ? 19.832 0.708 -1.331 1.00 92.50 99 SER A C 1
ATOM 798 O O . SER A 1 99 ? 20.667 0.426 -2.1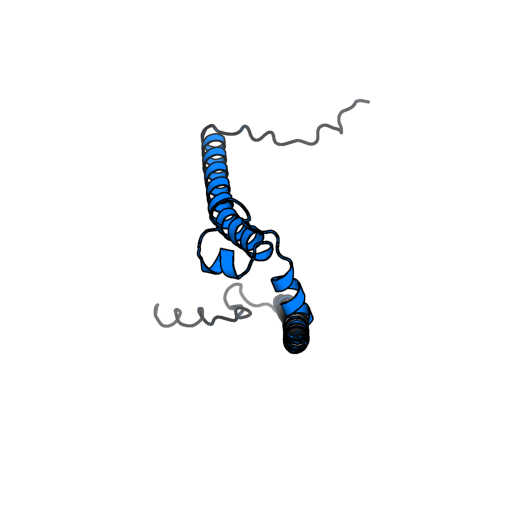92 1.00 92.50 99 SER A O 1
ATOM 800 N N . VAL A 1 100 ? 19.177 1.869 -1.339 1.00 94.69 100 VAL A N 1
ATOM 801 C CA . VAL A 1 100 ? 19.376 2.906 -2.360 1.00 94.69 100 VAL A CA 1
ATOM 802 C C . VAL A 1 100 ? 20.773 3.515 -2.264 1.00 94.69 100 VAL A C 1
ATOM 804 O O . VAL A 1 100 ? 21.446 3.623 -3.286 1.00 94.69 100 VAL A O 1
ATOM 807 N N . ILE A 1 101 ? 21.250 3.853 -1.061 1.00 95.69 101 ILE A N 1
ATOM 808 C CA . ILE A 1 101 ? 22.595 4.417 -0.854 1.00 95.69 101 ILE A CA 1
ATOM 809 C C . ILE A 1 101 ? 23.676 3.449 -1.347 1.00 95.69 101 ILE A C 1
ATOM 811 O O . ILE A 1 101 ? 24.562 3.847 -2.103 1.00 95.69 101 ILE A O 1
ATOM 815 N N . VAL A 1 102 ? 23.589 2.173 -0.962 1.00 92.25 102 VAL A N 1
ATOM 816 C CA . VAL A 1 102 ? 24.549 1.141 -1.379 1.00 92.25 102 VAL A CA 1
ATOM 817 C C . VAL A 1 102 ? 24.491 0.926 -2.892 1.00 92.25 102 VAL A C 1
ATO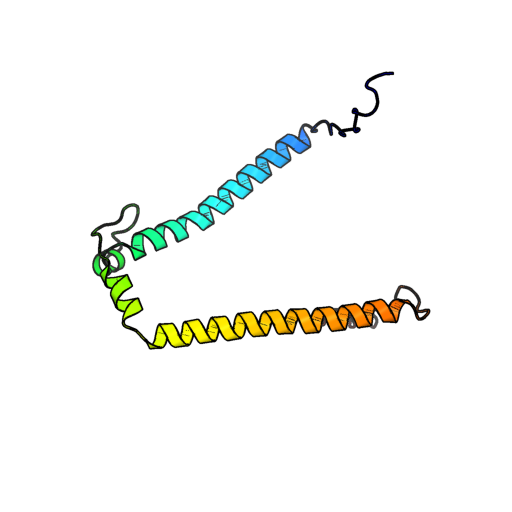M 819 O O . VAL A 1 102 ? 25.535 0.875 -3.543 1.00 92.25 102 VAL A O 1
ATOM 822 N N . SER A 1 103 ? 23.287 0.863 -3.468 1.00 88.69 103 SER A N 1
ATOM 823 C CA . SER A 1 103 ? 23.106 0.697 -4.915 1.00 88.69 103 SER A CA 1
ATOM 824 C C . SER A 1 103 ? 23.668 1.881 -5.705 1.00 88.69 103 SER A C 1
ATOM 826 O O . SER A 1 103 ? 24.336 1.680 -6.717 1.00 88.69 103 SER A O 1
ATOM 828 N N . LEU A 1 104 ? 23.459 3.113 -5.231 1.00 91.00 104 LEU A N 1
ATOM 829 C CA . LEU A 1 104 ? 24.004 4.329 -5.840 1.00 91.00 104 LEU A CA 1
ATOM 830 C C . LEU A 1 104 ? 25.530 4.382 -5.742 1.00 91.00 104 LEU A C 1
ATOM 832 O O . LEU A 1 104 ? 26.190 4.665 -6.740 1.00 91.00 104 LEU A O 1
ATOM 836 N N . ALA A 1 105 ? 26.101 4.074 -4.575 1.00 89.00 105 ALA A N 1
ATOM 837 C CA . ALA A 1 105 ? 27.550 4.042 -4.387 1.00 89.00 105 ALA A CA 1
ATOM 838 C C . ALA A 1 105 ? 28.215 2.996 -5.301 1.00 89.00 105 ALA A C 1
ATOM 840 O O . ALA A 1 105 ? 29.220 3.288 -5.955 1.00 89.00 105 ALA A O 1
ATOM 841 N N . ALA A 1 106 ? 27.623 1.802 -5.411 1.00 85.88 106 ALA A N 1
ATOM 842 C CA . ALA A 1 106 ? 28.090 0.755 -6.314 1.00 85.88 106 ALA A CA 1
ATOM 843 C C . ALA A 1 106 ? 27.952 1.159 -7.792 1.00 85.88 106 ALA A C 1
ATOM 845 O O . ALA A 1 106 ? 28.879 0.948 -8.575 1.00 85.88 106 ALA A O 1
ATOM 846 N N . ALA A 1 107 ? 26.832 1.779 -8.178 1.00 86.19 107 ALA A N 1
ATOM 847 C CA . ALA A 1 107 ? 26.609 2.265 -9.538 1.00 86.19 107 ALA A CA 1
ATOM 848 C C . ALA A 1 107 ? 27.596 3.376 -9.927 1.00 86.19 107 ALA A C 1
ATOM 850 O O . ALA A 1 107 ? 28.122 3.353 -11.038 1.00 86.19 107 ALA A O 1
ATOM 851 N N . TYR A 1 1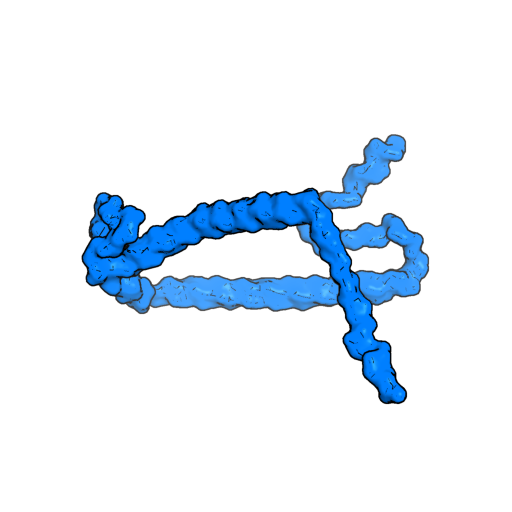08 ? 27.893 4.309 -9.016 1.00 84.88 108 TYR A N 1
ATOM 852 C CA . TYR A 1 108 ? 28.862 5.380 -9.249 1.00 84.88 108 TYR A CA 1
ATOM 853 C C . TYR A 1 108 ? 30.280 4.832 -9.430 1.00 84.88 108 TYR A C 1
ATOM 855 O O . TYR A 1 108 ? 30.958 5.175 -10.398 1.00 84.88 108 TYR A O 1
ATOM 863 N N . HIS A 1 109 ? 30.706 3.917 -8.555 1.00 80.62 109 HIS A N 1
ATOM 864 C CA . HIS A 1 109 ? 32.007 3.261 -8.690 1.00 80.62 109 HIS A CA 1
ATOM 865 C C . HIS A 1 109 ? 32.084 2.471 -10.005 1.00 80.62 109 HIS A C 1
ATOM 867 O O . HIS A 1 109 ? 33.056 2.579 -10.750 1.00 80.62 109 HIS A O 1
ATOM 873 N N . HIS A 1 110 ? 31.027 1.732 -10.348 1.00 75.56 110 HIS A N 1
ATOM 874 C CA . HIS A 1 110 ? 30.973 0.991 -11.601 1.00 75.56 110 HIS A CA 1
ATOM 875 C C . HIS A 1 110 ? 31.008 1.910 -12.838 1.00 75.56 110 HIS A C 1
ATOM 877 O O . HIS A 1 110 ? 31.686 1.592 -13.813 1.00 75.56 110 HIS A O 1
ATOM 883 N N . GLN A 1 111 ? 30.318 3.053 -12.805 1.00 73.88 111 GLN A N 1
ATOM 884 C CA . GLN A 1 111 ? 30.349 4.050 -13.876 1.00 73.88 111 GLN A CA 1
ATOM 885 C C . GLN A 1 111 ? 31.746 4.663 -14.033 1.00 73.88 111 GLN A C 1
ATOM 887 O O . GLN A 1 111 ? 32.236 4.741 -15.154 1.00 73.88 111 GLN A O 1
ATOM 892 N N . SER A 1 112 ? 32.399 5.037 -12.930 1.00 66.25 112 SER A N 1
ATOM 893 C CA . SER A 1 112 ? 33.741 5.635 -12.945 1.00 66.25 112 SER A CA 1
ATOM 894 C C . SER A 1 112 ? 34.838 4.645 -13.365 1.00 66.25 112 SER A C 1
ATOM 896 O O . SER A 1 112 ? 35.882 5.057 -13.857 1.00 66.25 112 SER A O 1
ATOM 898 N N . GLY A 1 113 ? 34.613 3.336 -13.204 1.00 61.19 113 GLY A N 1
ATOM 899 C CA . GLY A 1 113 ? 35.521 2.286 -13.672 1.00 61.19 113 GLY A CA 1
ATOM 900 C C . GLY A 1 113 ? 35.431 1.977 -15.174 1.00 61.19 113 GLY A C 1
ATOM 901 O O . GLY A 1 113 ? 36.279 1.246 -15.681 1.00 61.19 113 GLY A O 1
ATOM 902 N N . ARG A 1 114 ? 34.437 2.515 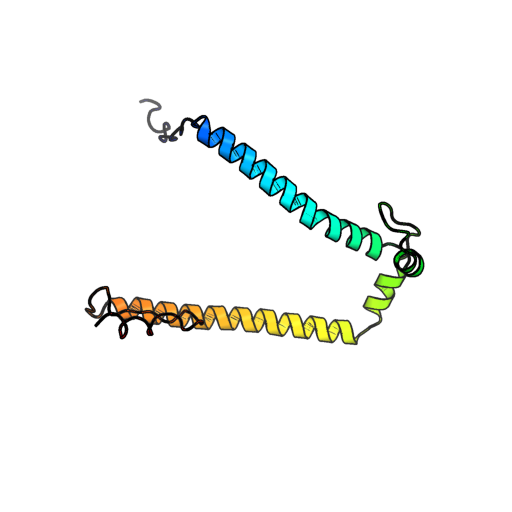-15.906 1.00 57.66 114 ARG A N 1
ATOM 903 C CA . ARG A 1 114 ? 34.322 2.325 -17.369 1.00 57.66 114 ARG A CA 1
ATOM 904 C C . ARG A 1 114 ? 35.293 3.184 -18.184 1.00 57.66 114 ARG A C 1
ATOM 906 O O . ARG A 1 114 ? 35.470 2.909 -19.368 1.00 57.66 114 ARG A O 1
ATOM 913 N N . ASP A 1 115 ? 35.965 4.138 -17.547 1.00 56.47 115 ASP A N 1
ATOM 914 C CA . ASP A 1 115 ? 36.928 5.036 -18.195 1.00 56.47 115 ASP A CA 1
ATOM 915 C C . ASP A 1 115 ? 38.340 4.411 -18.292 1.00 56.47 115 ASP A C 1
ATOM 917 O O . ASP A 1 115 ? 39.199 4.887 -19.034 1.00 56.47 115 ASP A O 1
ATOM 921 N N . ALA A 1 116 ? 38.579 3.288 -17.600 1.00 57.78 116 ALA A N 1
ATOM 922 C CA . ALA A 1 116 ? 39.824 2.522 -17.655 1.00 57.78 116 ALA A CA 1
ATOM 923 C C . ALA A 1 116 ? 39.734 1.376 -18.685 1.00 57.78 116 ALA A C 1
ATOM 925 O O . ALA A 1 116 ? 39.458 0.233 -18.340 1.00 57.78 116 ALA A O 1
ATOM 926 N N . HIS A 1 117 ? 39.937 1.717 -19.962 1.00 55.97 117 HIS A N 1
ATOM 927 C CA . HIS A 1 117 ? 40.305 0.872 -21.117 1.00 55.97 117 HIS A CA 1
ATOM 928 C C . HIS A 1 117 ? 40.148 -0.666 -20.978 1.00 55.97 117 HIS A C 1
ATOM 930 O O . HIS A 1 117 ? 41.113 -1.425 -21.091 1.00 55.97 117 HIS A O 1
ATOM 936 N N . HIS A 1 118 ? 38.918 -1.144 -20.792 1.00 55.06 118 HIS A N 1
ATOM 937 C CA . HIS A 1 118 ? 38.593 -2.566 -20.701 1.00 55.06 118 HIS A CA 1
ATOM 938 C C . HIS A 1 118 ? 37.666 -2.967 -21.875 1.00 55.06 118 HIS A C 1
ATOM 940 O O . HIS A 1 118 ? 36.706 -2.244 -22.163 1.00 55.06 118 HIS A O 1
ATOM 946 N N . PRO A 1 119 ? 37.934 -4.087 -22.581 1.00 53.34 119 PRO A N 1
ATOM 947 C CA . PRO A 1 119 ? 37.138 -4.509 -23.733 1.00 53.34 119 PRO A CA 1
ATOM 948 C C . PRO A 1 119 ? 35.706 -4.870 -23.309 1.00 53.34 119 PRO A C 1
ATOM 950 O O . PRO A 1 119 ? 35.528 -5.434 -22.235 1.00 53.34 119 PRO A O 1
ATOM 953 N N . PRO A 1 120 ? 34.685 -4.635 -24.154 1.00 58.28 120 PRO A N 1
ATOM 954 C CA . PRO A 1 120 ? 33.259 -4.588 -23.787 1.00 58.28 120 PRO A CA 1
ATOM 955 C C . PRO A 1 120 ? 32.654 -5.846 -23.126 1.00 58.28 120 PRO A C 1
ATOM 957 O O . PRO A 1 120 ? 31.502 -5.805 -22.706 1.00 58.28 120 PRO A O 1
ATOM 960 N N . PHE A 1 121 ? 33.405 -6.944 -22.989 1.00 59.50 121 PHE A N 1
ATOM 961 C CA . PHE A 1 121 ? 32.916 -8.246 -22.527 1.00 59.50 121 PHE A CA 1
ATOM 962 C C . PHE A 1 121 ? 33.530 -8.772 -21.218 1.00 59.50 121 PHE A C 1
ATOM 964 O O . PHE A 1 121 ? 33.038 -9.770 -20.699 1.00 59.50 121 PHE A O 1
ATOM 971 N N . ALA A 1 122 ? 34.555 -8.138 -20.637 1.00 54.38 122 ALA A N 1
ATOM 972 C CA . ALA A 1 122 ? 35.131 -8.588 -19.354 1.00 54.38 122 ALA A CA 1
ATOM 973 C C . ALA A 1 122 ? 34.490 -7.905 -18.116 1.00 54.38 122 ALA A C 1
ATOM 975 O O . ALA A 1 122 ? 34.864 -8.167 -16.973 1.00 54.38 122 ALA A O 1
ATOM 976 N N . GLY A 1 123 ? 33.473 -7.066 -18.341 1.00 52.31 123 GLY A N 1
ATOM 977 C CA . GLY A 1 123 ? 32.876 -6.155 -17.367 1.00 52.31 123 GLY A CA 1
ATOM 978 C C . GLY A 1 123 ? 31.581 -6.730 -16.839 1.00 52.31 123 GLY A C 1
ATOM 979 O O . GLY A 1 123 ? 30.576 -6.031 -16.783 1.00 52.31 123 GLY A O 1
ATOM 980 N N . GLY A 1 124 ? 31.594 -8.028 -16.529 1.00 49.16 124 GLY A N 1
ATOM 981 C CA . GLY A 1 124 ? 30.486 -8.732 -15.903 1.00 49.16 124 GLY A CA 1
ATOM 982 C C . GLY A 1 124 ? 30.213 -8.117 -14.542 1.00 49.16 124 GLY A C 1
ATOM 983 O O . GLY A 1 124 ? 30.826 -8.502 -13.549 1.00 49.16 124 GLY A O 1
ATOM 984 N N . VAL A 1 125 ? 29.327 -7.131 -14.535 1.00 60.00 125 VAL A N 1
ATOM 985 C CA . VAL A 1 125 ? 28.820 -6.441 -13.360 1.00 60.00 125 VAL A CA 1
ATOM 986 C C . VAL A 1 125 ? 28.005 -7.424 -12.528 1.00 60.00 125 VAL A C 1
ATOM 988 O O . VAL A 1 125 ? 26.943 -7.845 -12.985 1.00 60.00 125 VAL A O 1
ATOM 991 N N . PRO A 1 126 ? 28.401 -7.761 -11.290 1.00 53.94 126 PRO A N 1
ATOM 992 C CA . PRO A 1 126 ? 27.520 -8.442 -10.371 1.00 53.94 126 PRO A CA 1
ATOM 993 C C . PRO A 1 126 ? 27.078 -7.427 -9.311 1.00 53.94 126 PRO A C 1
ATOM 995 O O . PRO A 1 126 ? 27.436 -7.541 -8.148 1.00 53.94 126 PRO A O 1
ATOM 998 N N . VAL A 1 127 ? 26.307 -6.413 -9.719 1.00 58.91 127 VAL A N 1
ATOM 999 C CA . VAL A 1 127 ? 25.346 -5.765 -8.799 1.00 58.91 127 VAL A CA 1
ATOM 1000 C C . VAL A 1 127 ? 23.993 -6.481 -8.821 1.00 58.91 127 VAL A C 1
ATOM 1002 O O . VAL A 1 127 ? 23.009 -5.984 -8.289 1.00 58.91 127 VAL A O 1
ATOM 1005 N N . LEU A 1 128 ? 23.933 -7.679 -9.409 1.00 54.53 128 LEU A N 1
ATOM 1006 C CA . LEU A 1 128 ? 22.800 -8.573 -9.234 1.00 54.53 128 LEU A CA 1
ATOM 1007 C C . LEU A 1 128 ? 23.012 -9.377 -7.942 1.00 54.53 128 LEU A C 1
ATOM 1009 O O . LEU A 1 128 ? 23.967 -10.152 -7.880 1.00 54.53 128 LEU A O 1
ATOM 1013 N N . PRO A 1 129 ? 22.128 -9.260 -6.934 1.00 56.69 129 PRO A N 1
ATOM 1014 C CA . PRO A 1 129 ? 22.188 -10.077 -5.718 1.00 56.69 129 PRO A CA 1
ATOM 1015 C C . PRO A 1 129 ? 21.935 -11.579 -5.957 1.00 56.69 129 PRO A C 1
ATOM 1017 O O . PRO A 1 129 ? 21.930 -12.358 -5.009 1.00 56.69 129 PRO A O 1
ATOM 1020 N N . TYR A 1 130 ? 21.769 -12.020 -7.206 1.00 50.81 130 TYR A N 1
ATOM 1021 C CA . TYR A 1 130 ? 21.502 -13.412 -7.553 1.00 50.81 130 TYR A CA 1
ATOM 1022 C C . TYR A 1 130 ? 22.570 -13.916 -8.527 1.00 50.81 130 TYR A C 1
ATOM 1024 O O . TYR A 1 130 ? 22.572 -13.586 -9.712 1.00 50.81 130 TYR A O 1
ATOM 1032 N N . GLY A 1 131 ? 23.517 -14.691 -7.994 1.00 55.00 131 GLY A N 1
ATOM 1033 C CA . GLY A 1 131 ? 24.673 -15.245 -8.697 1.00 55.00 131 GLY A CA 1
ATOM 1034 C C . GLY A 1 131 ? 24.321 -16.262 -9.784 1.00 55.00 131 GLY A C 1
ATOM 1035 O O . GLY A 1 131 ? 24.535 -17.456 -9.608 1.00 55.00 131 GLY A O 1
ATOM 1036 N N . LEU A 1 132 ? 23.857 -15.791 -10.939 1.00 61.72 132 LEU A N 1
ATOM 1037 C CA . LEU A 1 132 ? 23.643 -16.609 -12.132 1.00 61.72 132 LEU A CA 1
ATOM 1038 C C . LEU A 1 132 ? 24.341 -15.948 -13.326 1.00 61.72 132 LEU A C 1
ATOM 1040 O O . LEU A 1 132 ? 23.740 -15.197 -14.085 1.00 61.72 132 LEU A O 1
ATOM 1044 N N . GLY A 1 133 ? 25.649 -16.158 -13.474 1.00 53.94 133 GLY A N 1
ATOM 1045 C CA . GLY A 1 133 ? 26.340 -15.557 -14.622 1.00 53.94 133 GLY A CA 1
ATOM 1046 C C . GLY A 1 133 ? 27.796 -15.925 -14.861 1.00 53.94 133 GLY A C 1
ATOM 1047 O O . GLY A 1 133 ? 28.312 -15.609 -15.924 1.00 53.94 133 GLY A O 1
ATOM 1048 N N . ARG A 1 134 ? 28.484 -16.605 -13.933 1.00 58.06 134 ARG A N 1
ATOM 1049 C CA . ARG A 1 134 ? 29.885 -17.020 -14.161 1.00 58.06 134 ARG A CA 1
ATOM 1050 C C . ARG A 1 134 ? 30.081 -18.506 -14.468 1.00 58.06 134 ARG A C 1
ATOM 1052 O O . ARG A 1 134 ? 31.160 -18.860 -14.918 1.00 58.06 134 ARG A O 1
ATOM 1059 N N . GLY A 1 135 ? 29.054 -19.344 -14.306 1.00 53.06 135 GLY A N 1
ATOM 1060 C CA . GLY A 1 135 ? 29.152 -20.810 -14.400 1.00 53.06 135 GLY A CA 1
ATOM 1061 C C . GLY A 1 135 ? 29.150 -21.436 -15.807 1.00 53.06 135 GLY A C 1
ATOM 1062 O O . GLY A 1 135 ? 29.357 -22.635 -15.936 1.00 53.06 135 GLY A O 1
ATOM 1063 N N . ILE A 1 136 ? 28.875 -20.671 -16.871 1.00 58.62 136 ILE A N 1
ATOM 1064 C CA . ILE A 1 136 ? 28.615 -21.253 -18.209 1.00 58.62 136 ILE A CA 1
ATOM 1065 C C . ILE A 1 136 ? 29.852 -21.195 -19.123 1.00 58.62 136 ILE A C 1
ATOM 1067 O O . ILE A 1 136 ? 29.947 -21.928 -20.104 1.00 58.62 136 ILE A O 1
ATOM 1071 N N . HIS A 1 137 ? 30.870 -20.407 -18.771 1.00 58.34 137 HIS A N 1
ATOM 1072 C CA . HIS A 1 137 ? 32.068 -20.258 -19.607 1.00 58.34 137 HIS A CA 1
ATOM 1073 C C . HIS A 1 137 ? 33.029 -21.457 -19.573 1.00 58.34 137 HIS A C 1
ATOM 1075 O O . HIS A 1 137 ? 33.932 -21.531 -20.398 1.00 58.34 137 HIS A O 1
ATOM 1081 N N . HIS A 1 138 ? 32.836 -22.403 -18.653 1.00 58.69 138 HIS A N 1
ATOM 1082 C CA . HIS A 1 138 ? 33.633 -23.633 -18.543 1.00 58.69 138 HIS A CA 1
ATOM 1083 C C . HIS A 1 138 ? 32.966 -24.847 -19.215 1.00 58.69 138 HIS A C 1
ATOM 1085 O O . HIS A 1 138 ? 33.573 -25.909 -19.262 1.00 58.69 138 HIS A O 1
ATOM 1091 N N . LEU A 1 139 ? 31.745 -24.692 -19.745 1.00 56.50 139 LEU A N 1
ATOM 1092 C CA . LEU A 1 139 ? 30.971 -25.753 -20.411 1.00 56.50 139 LEU A CA 1
ATOM 1093 C C . LEU A 1 139 ? 30.979 -25.656 -21.949 1.00 56.50 139 LEU A C 1
ATOM 1095 O O . LEU A 1 139 ? 30.388 -26.499 -22.615 1.00 56.50 139 LEU A O 1
ATOM 1099 N N . LEU A 1 140 ? 31.639 -24.641 -22.517 1.00 60.91 140 LEU A N 1
ATOM 1100 C CA . LEU A 1 140 ? 31.764 -24.423 -23.968 1.00 60.91 140 LEU A CA 1
ATOM 1101 C C . LEU A 1 140 ? 33.231 -24.400 -24.431 1.00 60.91 140 LEU A C 1
ATOM 1103 O O . LEU A 1 140 ? 33.586 -23.656 -25.346 1.00 60.91 140 LEU A O 1
ATOM 1107 N N . ARG A 1 141 ? 34.089 -25.200 -23.793 1.00 53.22 141 ARG A N 1
ATOM 1108 C CA . ARG A 1 141 ? 35.440 -25.477 -24.286 1.00 53.22 141 ARG A CA 1
ATOM 1109 C C . ARG A 1 141 ? 35.656 -26.971 -24.441 1.00 53.22 141 ARG A C 1
ATOM 1111 O O . ARG A 1 141 ? 35.173 -27.708 -23.557 1.00 53.22 141 ARG A O 1
#

Radius of gyration: 28.22 Å; chains: 1; bounding box: 65×61×64 Å